Protein AF-A0A1M6L0B9-F1 (afdb_monomer)

Nearest PDB structures (foldseek):
  2xj3-assembly1_A  TM=9.300E-01  e=7.997E-03  Enterococcus faecalis
  2xi8-assembly1_A  TM=9.346E-01  e=1.068E-02  Enterococcus faecalis
  2xj3-assembly1_B  TM=8.739E-01  e=9.514E-03  Enterococcus faecalis
  3f51-assembly1_A  TM=8.517E-01  e=3.402E-02  Corynebacterium glutamicum
  3vk0-assembly1_A  TM=7.864E-01  e=2.546E-02  Neisseria meningitidis MC58

InterPro domains:
  IPR001387 Cro/C1-type, helix-turn-helix domain [PF01381] (4-54)
  IPR001387 Cro/C1-type, helix-turn-helix domain [PS50943] (4-54)
  IPR001387 Cro/C1-type, helix-turn-helix domain [SM00530] (1-54)
  IPR001387 Cro/C1-type, helix-turn-helix domain [cd00093] (4-54)
  IPR010982 Lambda repressor-like, DNA-binding domain superfamily [G3DSA:1.10.260.40] (2-63)
  IPR010982 Lambda repressor-like, DNA-binding domain superfamily [SSF47413] (3-60)

Mean predicted aligned error: 4.47 Å

Solvent-accessible surface area (backbone atoms only — not comparable to full-atom values): 3756 Å² total; per-residue (Å²): 82,62,69,49,60,79,70,72,49,53,64,57,62,52,12,61,77,62,70,47,52,44,68,59,46,52,29,39,47,51,64,77,35,83,71,54,75,67,54,35,53,46,49,19,69,71,70,74,40,60,46,74,68,58,65,53,74,54,77,86,48,69,122

Secondary structure (DSSP, 8-state):
--HHHHTT--HHHHHHHTTS-HHHHHHHHTTSSPPPHHHHHHHHHHHTS-HHHHT---GGG--

pLDDT: mean 85.8, std 12.19, range [51.06, 96.62]

Organism: NCBI:txid1121432

Structure (mmCIF, N/CA/C/O backbone):
data_AF-A0A1M6L0B9-F1
#
_entry.id   AF-A0A1M6L0B9-F1
#
loop_
_atom_site.group_PDB
_atom_site.id
_atom_site.type_symbol
_atom_site.label_atom_id
_atom_site.label_alt_id
_atom_site.label_comp_id
_atom_site.label_asym_id
_atom_site.label_entity_id
_atom_site.label_seq_id
_atom_site.pdbx_PDB_ins_code
_atom_site.Cartn_x
_atom_site.Cartn_y
_atom_site.Cartn_z
_atom_site.occupancy
_atom_site.B_iso_or_equiv
_atom_site.auth_seq_id
_atom_site.auth_comp_id
_atom_site.auth_asym_id
_atom_site.auth_atom_id
_atom_site.pdbx_PDB_model_num
ATOM 1 N N . MET A 1 1 ? -3.463 8.204 2.434 1.00 61.34 1 MET A N 1
ATOM 2 C CA . MET A 1 1 ? -4.240 7.190 1.667 1.00 61.34 1 MET A CA 1
ATOM 3 C C . MET A 1 1 ? -5.473 6.690 2.442 1.00 61.34 1 MET A C 1
ATOM 5 O O . MET A 1 1 ? -5.382 5.779 3.265 1.00 61.34 1 MET A O 1
ATOM 9 N N . ASN A 1 2 ? -6.650 7.282 2.192 1.00 73.06 2 ASN A N 1
ATOM 10 C CA . ASN A 1 2 ? -7.903 6.980 2.915 1.00 73.06 2 ASN A CA 1
ATOM 11 C C . ASN A 1 2 ? -8.790 5.896 2.261 1.00 73.06 2 ASN A C 1
ATOM 13 O O . ASN A 1 2 ? -9.662 5.341 2.932 1.00 73.06 2 ASN A O 1
ATOM 17 N N . SER A 1 3 ? -8.557 5.534 0.995 1.00 81.50 3 SER A N 1
ATOM 18 C CA . SER A 1 3 ? -9.426 4.622 0.227 1.00 81.50 3 SER A CA 1
ATOM 19 C C . SER A 1 3 ? -9.546 3.223 0.838 1.00 81.50 3 SER A C 1
ATOM 21 O O . SER A 1 3 ? -10.654 2.709 0.972 1.00 81.50 3 SER A O 1
ATOM 23 N N . ARG A 1 4 ? -8.449 2.630 1.336 1.00 86.81 4 ARG A N 1
ATOM 24 C CA . ARG A 1 4 ? -8.530 1.333 2.036 1.00 86.81 4 ARG A CA 1
ATOM 25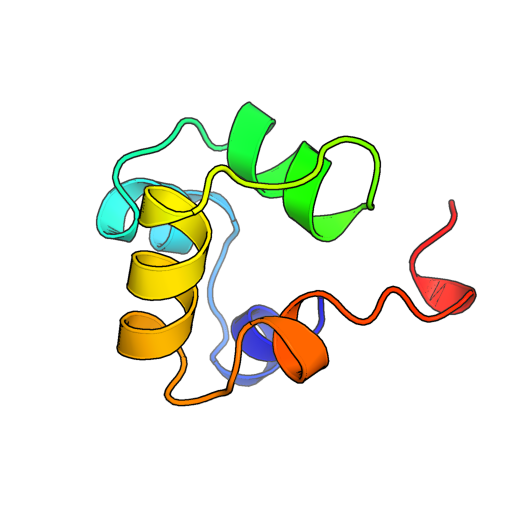 C C . ARG A 1 4 ? -9.307 1.394 3.352 1.00 86.81 4 ARG A C 1
ATOM 27 O O . ARG A 1 4 ? -9.965 0.424 3.706 1.00 86.81 4 ARG A O 1
ATOM 34 N N . LYS A 1 5 ? -9.262 2.527 4.069 1.00 86.31 5 LYS A N 1
ATOM 35 C CA . LYS A 1 5 ? -9.972 2.696 5.346 1.00 86.31 5 LYS A CA 1
ATOM 36 C C . LYS A 1 5 ? -11.483 2.756 5.114 1.00 86.31 5 LYS A C 1
ATOM 38 O O . LYS A 1 5 ? -12.219 2.152 5.882 1.00 86.31 5 LYS A O 1
ATOM 43 N N . LYS A 1 6 ? -11.930 3.398 4.024 1.00 86.38 6 LYS A N 1
ATOM 44 C CA . LYS A 1 6 ? -13.347 3.414 3.604 1.00 86.38 6 LYS A CA 1
ATOM 45 C C . LYS A 1 6 ? -13.892 2.009 3.323 1.00 86.38 6 LYS A C 1
ATOM 47 O O . LYS A 1 6 ? -15.063 1.754 3.560 1.00 86.38 6 LYS A O 1
ATOM 52 N N . LEU A 1 7 ? -13.030 1.105 2.859 1.00 86.94 7 LEU A N 1
ATOM 53 C CA . LEU A 1 7 ? -13.359 -0.298 2.596 1.00 86.94 7 LEU A CA 1
ATOM 54 C C . LEU A 1 7 ? -13.142 -1.220 3.812 1.00 86.94 7 LEU A C 1
ATOM 56 O O . LEU A 1 7 ? -13.298 -2.430 3.68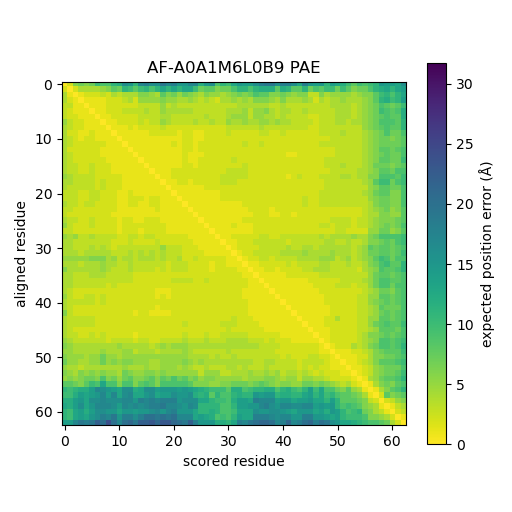9 1.00 86.94 7 LEU A O 1
ATOM 60 N N . GLY A 1 8 ? -12.740 -0.686 4.974 1.00 90.69 8 GLY A N 1
ATOM 61 C CA . GLY A 1 8 ? -12.441 -1.491 6.166 1.00 90.69 8 GLY A CA 1
ATOM 62 C C . GLY A 1 8 ? -11.213 -2.399 6.023 1.00 90.69 8 GLY A C 1
ATOM 63 O O . GLY A 1 8 ? -11.055 -3.349 6.786 1.00 90.69 8 GLY A O 1
ATOM 64 N N . LEU A 1 9 ? -10.336 -2.125 5.052 1.00 92.50 9 LEU A N 1
ATOM 65 C CA . LEU A 1 9 ? -9.178 -2.957 4.743 1.00 92.50 9 LEU A CA 1
ATOM 66 C C . LEU A 1 9 ? -7.938 -2.541 5.542 1.00 92.50 9 LEU A C 1
ATOM 68 O O . LEU A 1 9 ? -7.593 -1.360 5.701 1.00 92.50 9 LEU A O 1
ATOM 72 N N . THR A 1 10 ? -7.205 -3.551 5.994 1.00 94.38 10 THR A N 1
ATOM 73 C CA . THR A 1 10 ? -5.884 -3.400 6.605 1.00 94.38 10 THR A CA 1
ATOM 74 C C . THR A 1 10 ? -4.800 -3.214 5.541 1.00 94.38 10 THR A C 1
ATOM 76 O O . THR A 1 10 ? -4.952 -3.619 4.389 1.00 94.38 10 THR A O 1
ATOM 79 N N . GLN A 1 11 ? -3.662 -2.632 5.934 1.00 93.06 11 GLN A N 1
ATOM 80 C CA . GLN A 1 11 ? -2.486 -2.536 5.057 1.00 93.06 11 GLN A CA 1
ATOM 81 C C . GLN A 1 11 ? -2.003 -3.912 4.582 1.00 93.06 11 GLN A C 1
ATOM 83 O O . GLN A 1 11 ? -1.578 -4.041 3.440 1.00 93.06 11 GLN A O 1
ATOM 88 N N . GLU A 1 12 ? -2.092 -4.929 5.447 1.00 95.25 12 GLU A N 1
ATOM 89 C CA . GLU A 1 12 ? -1.695 -6.302 5.122 1.00 95.25 12 GLU A CA 1
ATOM 90 C C . GLU A 1 12 ? -2.550 -6.853 3.976 1.00 95.25 12 GLU A C 1
ATOM 92 O O . GLU A 1 12 ? -2.010 -7.266 2.953 1.00 95.25 12 GLU A O 1
ATOM 97 N N . GLN A 1 13 ? -3.879 -6.760 4.097 1.00 95.19 13 GLN A N 1
ATOM 98 C CA . GLN A 1 13 ? -4.818 -7.243 3.080 1.00 95.19 13 GLN A CA 1
ATOM 99 C C . GLN A 1 13 ? -4.575 -6.601 1.715 1.00 95.19 13 GLN A C 1
ATOM 101 O O . GLN A 1 13 ? -4.496 -7.308 0.713 1.00 95.19 13 GLN A O 1
ATOM 106 N N . VAL A 1 14 ? -4.406 -5.276 1.667 1.00 93.94 14 VAL A N 1
ATOM 107 C CA . VAL A 1 14 ? -4.127 -4.599 0.394 1.00 93.94 14 VAL A CA 1
ATOM 108 C C . VAL A 1 14 ? -2.758 -5.016 -0.137 1.00 93.94 14 VAL A C 1
ATOM 110 O O . VAL A 1 14 ? -2.633 -5.334 -1.314 1.00 93.94 14 VAL A O 1
ATOM 113 N N . SER A 1 15 ? -1.735 -5.086 0.718 1.00 94.81 15 SER A N 1
ATOM 114 C CA . SER A 1 15 ? -0.386 -5.468 0.294 1.00 94.81 15 SER A CA 1
ATOM 115 C C . SER A 1 15 ? -0.322 -6.879 -0.304 1.00 94.81 15 SER A C 1
ATOM 117 O O . SER A 1 15 ? 0.358 -7.069 -1.309 1.00 94.81 15 SER A O 1
ATOM 119 N N . LEU A 1 16 ? -1.104 -7.828 0.225 1.00 95.81 16 LEU A N 1
ATOM 120 C CA . LEU A 1 16 ? -1.224 -9.187 -0.308 1.00 95.81 16 LEU A CA 1
ATOM 121 C C . LEU A 1 16 ? -1.857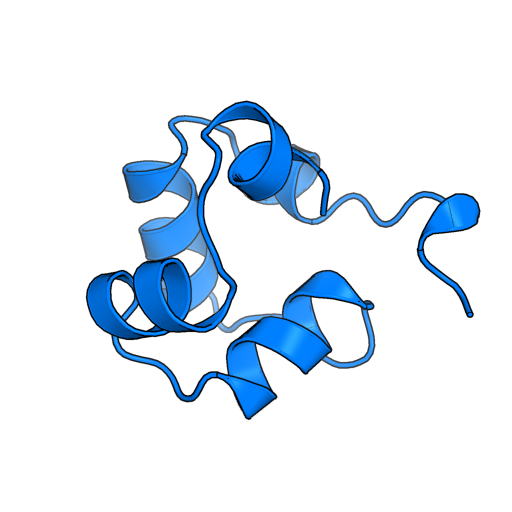 -9.203 -1.706 1.00 95.81 16 LEU A C 1
ATOM 123 O O . LEU A 1 16 ? -1.319 -9.834 -2.612 1.00 95.81 16 LEU A O 1
ATOM 127 N N . VAL A 1 17 ? -2.949 -8.460 -1.917 1.00 94.19 17 VAL A N 1
ATOM 128 C CA . VAL A 1 17 ? -3.616 -8.369 -3.233 1.00 94.19 17 VAL A CA 1
ATOM 129 C C . VAL A 1 17 ? -2.721 -7.663 -4.260 1.00 94.19 17 VAL A C 1
ATOM 131 O O . VAL A 1 17 ? -2.574 -8.089 -5.409 1.00 94.19 17 VAL A O 1
ATOM 134 N N . ILE A 1 18 ? -2.052 -6.597 -3.824 1.00 93.75 18 ILE A N 1
ATOM 135 C CA . ILE A 1 18 ? -1.105 -5.819 -4.626 1.00 93.75 18 ILE A CA 1
ATOM 136 C C . ILE A 1 18 ? 0.266 -6.505 -4.706 1.00 93.75 18 ILE A C 1
ATOM 138 O O . ILE A 1 18 ? 1.146 -6.016 -5.403 1.00 93.75 18 ILE A O 1
ATOM 142 N N . GLY A 1 19 ? 0.464 -7.670 -4.082 1.00 95.62 19 GLY A N 1
ATOM 143 C CA . GLY A 1 19 ? 1.692 -8.463 -4.187 1.00 95.62 19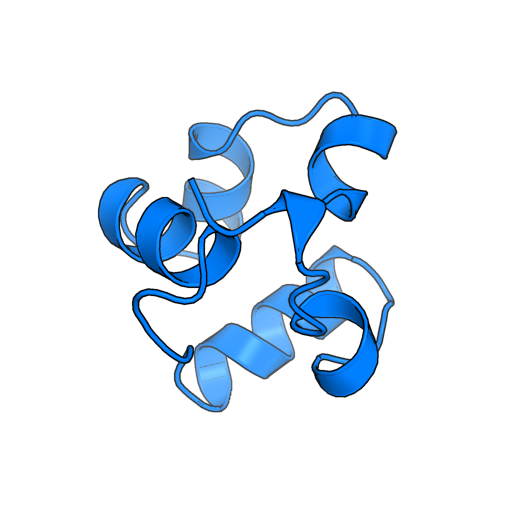 GLY A CA 1
ATOM 144 C C . GLY A 1 19 ? 2.961 -7.683 -3.841 1.00 95.62 19 GLY A C 1
ATOM 145 O O . GLY A 1 19 ? 3.980 -7.836 -4.509 1.00 95.62 19 GLY A O 1
ATOM 146 N N . ILE A 1 20 ? 2.889 -6.824 -2.827 1.00 95.75 20 ILE A N 1
ATOM 147 C CA . ILE A 1 20 ? 4.029 -6.091 -2.273 1.00 95.75 20 ILE A CA 1
ATOM 148 C C . ILE A 1 20 ? 4.095 -6.316 -0.767 1.00 95.75 20 ILE A C 1
ATOM 150 O O . ILE A 1 20 ? 3.118 -6.710 -0.140 1.00 95.75 20 ILE A O 1
ATOM 154 N N . SER A 1 21 ? 5.238 -6.024 -0.147 1.00 96.62 21 SER A N 1
ATOM 155 C CA . SER A 1 21 ? 5.314 -6.087 1.314 1.00 96.62 21 SER A CA 1
ATOM 156 C C . SER A 1 21 ? 4.420 -5.022 1.965 1.00 96.62 21 SER A C 1
ATOM 158 O O . SER A 1 21 ? 4.340 -3.888 1.478 1.00 96.62 21 SER A O 1
ATOM 160 N N . LYS A 1 22 ? 3.837 -5.333 3.130 1.00 95.12 22 LYS A N 1
ATOM 161 C CA . LYS A 1 22 ? 3.137 -4.352 3.977 1.00 95.12 22 LYS A CA 1
ATOM 162 C C . LYS A 1 22 ? 3.987 -3.112 4.263 1.00 95.12 22 LYS A C 1
ATOM 164 O O . LYS A 1 22 ? 3.461 -2.003 4.296 1.00 95.12 22 LYS A O 1
ATOM 169 N N . LYS A 1 23 ? 5.305 -3.273 4.439 1.00 95.31 23 LYS A N 1
ATOM 170 C CA . LYS A 1 23 ? 6.236 -2.149 4.637 1.00 95.31 23 LYS A CA 1
ATOM 171 C C . LYS A 1 23 ? 6.286 -1.241 3.408 1.00 95.31 23 LYS A C 1
ATOM 173 O O . LYS A 1 23 ? 6.186 -0.026 3.551 1.00 95.31 23 LYS A O 1
ATOM 178 N N . THR A 1 24 ? 6.403 -1.822 2.212 1.00 93.81 24 THR A N 1
ATOM 179 C CA . TH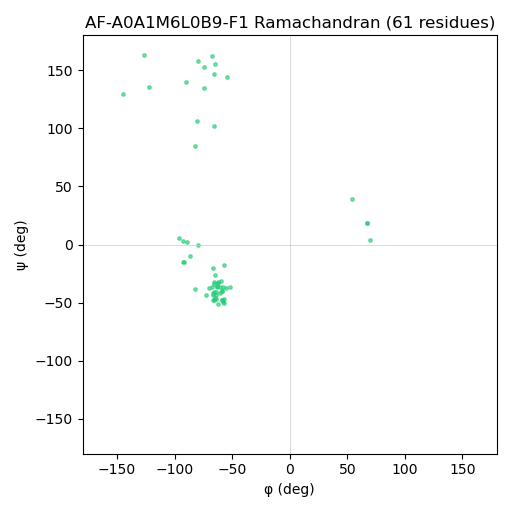R A 1 24 ? 6.363 -1.079 0.942 1.00 93.81 24 THR A CA 1
ATOM 180 C C . THR A 1 24 ? 5.046 -0.329 0.809 1.00 93.81 24 THR A C 1
ATOM 182 O O . THR A 1 24 ? 5.059 0.865 0.530 1.00 93.81 24 THR A O 1
ATOM 185 N N . TYR A 1 25 ? 3.928 -1.008 1.068 1.00 93.62 25 TYR A N 1
ATOM 186 C CA . TYR A 1 25 ? 2.604 -0.401 1.034 1.00 93.62 25 TYR A CA 1
ATOM 187 C C . TYR A 1 25 ? 2.491 0.767 2.027 1.00 93.62 25 TYR A C 1
ATOM 189 O O . TYR A 1 25 ? 2.126 1.865 1.634 1.00 93.62 25 TYR A O 1
ATOM 197 N N . SER A 1 26 ? 2.917 0.589 3.280 1.00 91.56 26 SER A N 1
ATOM 198 C CA . SER A 1 26 ? 2.923 1.651 4.298 1.00 91.56 26 SER A CA 1
ATOM 199 C C . SER A 1 26 ? 3.767 2.871 3.892 1.00 91.56 26 SER A C 1
ATOM 201 O O . SER A 1 26 ? 3.353 4.011 4.097 1.00 91.56 26 SER A O 1
ATOM 203 N N . HIS A 1 27 ? 4.927 2.664 3.260 1.00 91.94 27 HIS A N 1
ATOM 204 C CA . HIS A 1 27 ? 5.731 3.772 2.731 1.00 91.94 27 HIS A CA 1
ATOM 205 C C . HIS A 1 27 ? 5.036 4.510 1.581 1.00 91.94 27 HIS A C 1
ATOM 207 O O . HIS A 1 27 ? 5.202 5.721 1.469 1.00 91.94 27 HIS A O 1
ATOM 213 N N . ILE A 1 28 ? 4.267 3.800 0.753 1.00 90.56 28 ILE A N 1
ATOM 214 C CA . ILE A 1 28 ? 3.439 4.413 -0.291 1.00 90.56 28 ILE A CA 1
ATOM 215 C C . ILE A 1 28 ? 2.326 5.245 0.348 1.00 90.56 28 ILE A C 1
ATOM 217 O O . ILE A 1 28 ? 2.171 6.413 0.015 1.00 90.56 28 ILE A O 1
ATOM 221 N N . GLU A 1 29 ? 1.611 4.692 1.330 1.00 85.88 29 GLU A N 1
ATOM 222 C CA . GLU A 1 29 ? 0.500 5.396 1.983 1.00 85.88 29 GLU A CA 1
ATOM 223 C C . GLU A 1 29 ? 0.911 6.678 2.706 1.00 85.88 29 GLU A C 1
ATOM 225 O O . GLU A 1 29 ? 0.108 7.600 2.808 1.00 85.88 29 GLU A O 1
ATOM 230 N N . THR A 1 30 ? 2.133 6.695 3.243 1.00 86.38 30 THR A N 1
ATOM 231 C CA . THR A 1 30 ? 2.715 7.826 3.984 1.00 86.38 30 THR A CA 1
ATOM 232 C C . THR A 1 30 ? 3.530 8.760 3.090 1.00 86.38 30 THR A C 1
ATOM 234 O O . THR A 1 30 ? 4.187 9.669 3.588 1.00 86.38 30 THR A O 1
ATOM 237 N N . GLY A 1 31 ? 3.574 8.506 1.778 1.00 85.50 31 GLY A N 1
ATOM 238 C CA . GLY A 1 31 ? 4.343 9.314 0.833 1.00 85.50 31 GLY A CA 1
ATOM 239 C C . GLY A 1 31 ? 5.863 9.204 0.950 1.00 85.50 31 GLY A C 1
ATOM 240 O O . GLY A 1 31 ? 6.590 9.870 0.220 1.00 85.50 31 GLY A O 1
ATOM 241 N N . ARG A 1 32 ? 6.377 8.336 1.829 1.00 86.00 32 ARG A N 1
ATOM 242 C CA . ARG A 1 32 ? 7.817 8.065 1.972 1.00 86.00 32 ARG A CA 1
ATOM 243 C C . ARG A 1 32 ? 8.410 7.376 0.745 1.00 86.00 32 ARG A C 1
ATOM 245 O O . ARG A 1 32 ? 9.628 7.361 0.581 1.00 86.00 32 ARG A O 1
ATOM 252 N N . ARG A 1 33 ? 7.574 6.745 -0.083 1.00 86.62 33 ARG A N 1
ATOM 253 C CA . ARG A 1 33 ? 7.991 6.078 -1.316 1.00 86.62 33 ARG A CA 1
ATOM 254 C C . ARG A 1 33 ? 6.929 6.211 -2.396 1.00 86.62 33 ARG A C 1
ATOM 256 O O . ARG A 1 33 ? 5.801 5.784 -2.195 1.00 86.62 33 ARG A O 1
ATOM 263 N N . ASN A 1 34 ? 7.339 6.644 -3.582 1.00 88.69 34 ASN A N 1
ATOM 264 C CA . ASN A 1 34 ? 6.484 6.544 -4.760 1.00 88.69 34 ASN A CA 1
ATOM 265 C C . ASN A 1 34 ? 6.414 5.084 -5.252 1.00 88.69 34 ASN A C 1
ATOM 267 O O . ASN A 1 34 ? 7.453 4.411 -5.322 1.00 88.69 34 ASN A O 1
ATOM 271 N N . PRO A 1 35 ? 5.215 4.565 -5.574 1.00 91.00 35 PRO A N 1
ATOM 272 C CA . PRO A 1 35 ? 5.073 3.241 -6.166 1.00 91.00 35 PRO A CA 1
ATOM 273 C C . PRO A 1 35 ? 5.708 3.197 -7.562 1.00 91.00 35 PRO A C 1
ATOM 275 O O . PRO A 1 35 ? 5.822 4.215 -8.242 1.00 91.00 35 PRO A O 1
ATOM 278 N N . SER A 1 36 ? 6.106 2.002 -8.010 1.00 93.56 36 SER A N 1
ATOM 279 C CA . SER A 1 36 ? 6.436 1.805 -9.425 1.00 93.56 36 SER A CA 1
ATOM 280 C C . SER A 1 36 ? 5.173 1.934 -10.281 1.00 93.56 36 SER A C 1
ATOM 282 O O . SER A 1 36 ? 4.060 1.776 -9.780 1.00 93.56 36 SER A O 1
ATOM 284 N N . TRP A 1 37 ? 5.340 2.153 -11.587 1.00 91.69 37 TRP A N 1
ATOM 285 C CA . TRP A 1 37 ? 4.218 2.219 -12.531 1.00 91.69 37 TRP A CA 1
ATOM 286 C C . TRP A 1 37 ? 3.328 0.964 -12.498 1.00 91.69 37 TRP A C 1
ATOM 288 O O . TRP A 1 37 ? 2.104 1.050 -12.576 1.00 91.69 37 TRP A O 1
ATOM 298 N N . GLU A 1 38 ? 3.927 -0.213 -12.320 1.00 94.19 38 GLU A N 1
ATOM 299 C CA . GLU A 1 38 ? 3.185 -1.467 -12.173 1.00 94.19 38 GLU A CA 1
ATOM 300 C C . GLU A 1 38 ? 2.348 -1.486 -10.884 1.00 94.19 38 GLU A C 1
ATOM 302 O O . GLU A 1 38 ? 1.160 -1.804 -10.914 1.00 94.19 38 GLU A O 1
ATOM 307 N N . VAL A 1 39 ? 2.941 -1.105 -9.747 1.00 94.38 39 VAL A N 1
ATOM 308 C CA . VAL A 1 39 ? 2.232 -1.052 -8.459 1.00 94.38 39 VAL A CA 1
ATOM 309 C C . VAL A 1 39 ? 1.113 -0.013 -8.503 1.00 94.38 39 VAL A C 1
ATOM 311 O O . VAL A 1 39 ? 0.020 -0.293 -8.021 1.00 94.38 39 VAL A O 1
ATOM 314 N N . ALA A 1 40 ? 1.352 1.144 -9.123 1.00 92.62 40 ALA A N 1
ATOM 315 C CA . ALA A 1 40 ? 0.342 2.178 -9.319 1.00 92.62 40 AL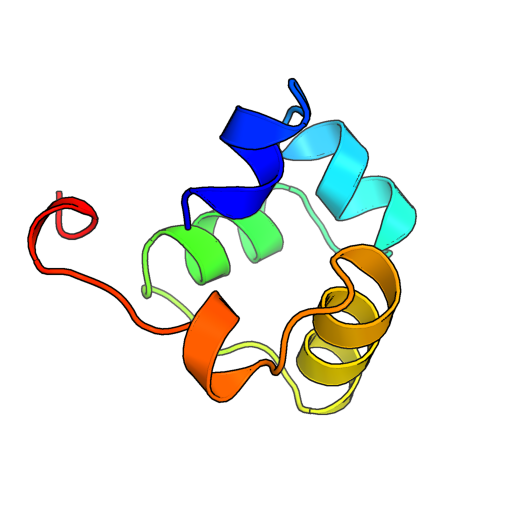A A CA 1
ATOM 316 C C . ALA A 1 40 ? -0.869 1.642 -10.099 1.00 92.62 40 ALA A C 1
ATOM 318 O O . ALA A 1 40 ? -1.984 1.730 -9.600 1.00 92.62 40 ALA A O 1
ATOM 319 N N . GLN A 1 41 ? -0.666 0.972 -11.236 1.00 93.75 41 GLN A N 1
ATOM 320 C CA . GLN A 1 41 ? -1.775 0.376 -11.997 1.00 93.75 41 GLN A CA 1
ATOM 321 C C . GLN A 1 41 ? -2.518 -0.725 -11.241 1.00 93.75 41 GLN A C 1
ATOM 323 O O . GLN A 1 41 ? -3.725 -0.896 -11.400 1.00 93.75 41 GLN A O 1
ATOM 328 N N . ARG A 1 42 ? -1.812 -1.527 -10.439 1.00 94.19 42 ARG A N 1
ATOM 329 C CA . ARG A 1 42 ? -2.461 -2.556 -9.614 1.00 94.19 42 ARG A CA 1
ATOM 330 C C . ARG A 1 42 ? -3.341 -1.918 -8.549 1.00 94.19 42 ARG A C 1
ATOM 332 O O . ARG A 1 42 ? -4.446 -2.397 -8.314 1.00 94.19 42 ARG A O 1
ATOM 339 N N . LEU A 1 43 ? -2.864 -0.836 -7.940 1.00 92.25 43 LEU A N 1
ATOM 340 C CA . LEU A 1 43 ? -3.632 -0.046 -6.987 1.00 92.25 43 LEU A CA 1
ATOM 341 C C . LEU A 1 43 ? -4.846 0.609 -7.660 1.00 92.25 43 LEU A C 1
ATOM 343 O O . LEU A 1 43 ? -5.943 0.517 -7.116 1.00 92.25 43 LEU A O 1
ATOM 347 N N . GLU A 1 44 ? -4.684 1.172 -8.859 1.00 92.69 44 GLU A N 1
ATOM 348 C CA . GLU A 1 44 ? -5.789 1.723 -9.656 1.00 92.69 44 GLU A CA 1
ATOM 349 C C . GLU A 1 44 ? -6.867 0.683 -9.932 1.00 92.69 44 GLU A C 1
ATOM 351 O O . GLU A 1 44 ? -8.040 0.914 -9.663 1.00 92.69 44 GLU A O 1
ATOM 356 N N . LYS A 1 45 ? -6.471 -0.499 -10.415 1.00 92.62 45 LYS A N 1
ATOM 357 C CA . LYS A 1 45 ? -7.400 -1.600 -10.695 1.00 92.62 45 LYS A CA 1
ATOM 358 C C . LYS A 1 45 ? -8.102 -2.100 -9.436 1.00 92.62 45 LYS A C 1
ATOM 360 O O . LYS A 1 45 ? -9.266 -2.473 -9.504 1.00 92.62 45 LYS A O 1
ATOM 365 N N . PHE A 1 46 ? -7.399 -2.129 -8.305 1.00 92.25 46 PHE A N 1
ATOM 366 C CA . PHE A 1 46 ? -7.955 -2.604 -7.042 1.00 92.25 46 PHE A CA 1
ATOM 367 C C . PHE A 1 46 ? -8.958 -1.618 -6.433 1.00 92.25 46 PHE A C 1
ATOM 369 O O . PHE A 1 46 ? -10.009 -2.035 -5.954 1.00 92.25 46 PHE A O 1
ATOM 376 N N . PHE A 1 47 ? -8.645 -0.321 -6.447 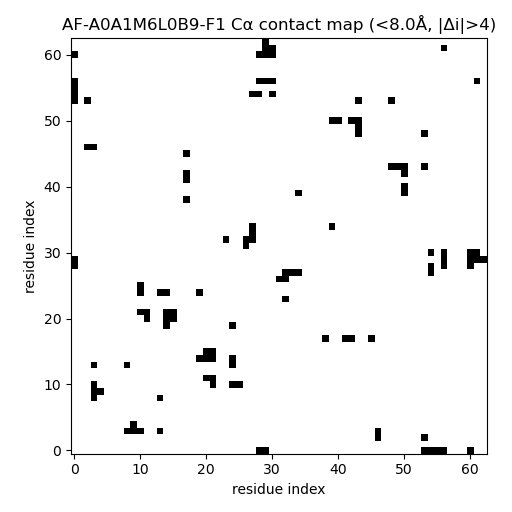1.00 90.56 47 PHE A N 1
ATOM 377 C CA . PHE A 1 47 ? -9.497 0.711 -5.851 1.00 90.56 47 PHE A CA 1
ATOM 378 C C . PHE A 1 47 ? -10.505 1.324 -6.829 1.00 90.56 47 PHE A C 1
ATOM 380 O O . PHE A 1 47 ? -11.431 1.993 -6.381 1.00 90.56 47 PHE A O 1
ATOM 387 N N . GLY A 1 48 ? -10.332 1.125 -8.138 1.00 90.62 48 GLY A N 1
ATOM 388 C CA . GLY A 1 48 ? -11.135 1.771 -9.180 1.00 90.62 48 GLY A CA 1
ATOM 389 C C . GLY A 1 48 ? -10.919 3.286 -9.271 1.00 90.62 48 GLY A C 1
ATOM 390 O O . GLY A 1 48 ? -11.768 3.987 -9.810 1.00 90.62 48 GLY A O 1
ATOM 391 N N . ILE A 1 49 ? -9.816 3.792 -8.714 1.00 87.69 49 ILE A N 1
ATOM 392 C CA . ILE A 1 49 ? -9.491 5.221 -8.608 1.00 87.69 49 ILE A CA 1
ATOM 393 C C . ILE A 1 49 ? -8.147 5.456 -9.308 1.00 87.69 49 ILE A C 1
ATOM 395 O O . ILE A 1 49 ? -7.227 4.6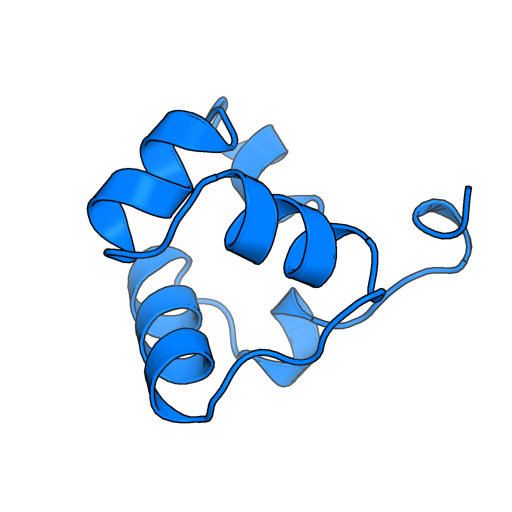73 -9.059 1.00 87.69 49 ILE A O 1
ATOM 399 N N . PRO A 1 50 ? -7.993 6.509 -10.134 1.00 88.31 50 PRO A N 1
ATOM 400 C CA . PRO A 1 50 ? -6.713 6.854 -10.750 1.00 88.31 50 PRO A CA 1
ATOM 401 C C . PRO A 1 50 ? -5.588 7.023 -9.720 1.00 88.31 50 PRO A C 1
ATOM 403 O O . PRO A 1 50 ? -5.793 7.568 -8.636 1.00 88.31 50 PRO A O 1
ATOM 406 N N . ALA A 1 51 ? -4.367 6.614 -10.061 1.00 83.94 51 ALA A N 1
ATOM 407 C CA . ALA A 1 51 ? -3.221 6.641 -9.160 1.00 83.94 51 ALA A CA 1
ATOM 408 C C . ALA A 1 51 ? -2.895 8.072 -8.737 1.00 83.94 51 ALA A C 1
ATOM 410 O O . ALA A 1 51 ? -2.478 8.282 -7.606 1.00 83.94 51 ALA A O 1
ATOM 411 N N . SER A 1 52 ? -3.116 9.051 -9.616 1.00 83.25 52 SER A N 1
ATOM 412 C CA . SER A 1 52 ? -2.940 10.471 -9.307 1.00 83.25 52 SER A CA 1
ATOM 413 C C . SER A 1 52 ? -3.813 10.932 -8.141 1.00 83.25 52 SER A C 1
ATOM 415 O O . SER A 1 52 ? -3.338 11.687 -7.307 1.00 83.25 52 SER A O 1
ATOM 417 N N . GLU A 1 53 ? -5.055 10.451 -8.067 1.00 83.19 53 GLU A N 1
ATOM 418 C CA . GLU A 1 53 ? -6.001 10.770 -6.992 1.00 83.19 53 GLU A CA 1
ATOM 419 C C . GLU A 1 53 ? -5.742 9.895 -5.755 1.00 83.19 53 GLU A C 1
ATOM 421 O O . GLU A 1 53 ? -5.787 10.353 -4.618 1.00 83.19 53 GLU A O 1
ATOM 426 N N . LEU A 1 54 ? -5.399 8.620 -5.958 1.00 80.88 54 LEU A N 1
ATOM 427 C CA . LEU A 1 54 ? -5.120 7.681 -4.871 1.00 80.88 54 LEU A CA 1
ATOM 428 C C . LEU A 1 54 ? -3.845 8.030 -4.084 1.00 80.88 54 LEU A C 1
ATOM 430 O O . LEU A 1 54 ? -3.772 7.789 -2.875 1.00 80.88 54 LEU A O 1
ATOM 434 N N . LEU A 1 55 ? -2.832 8.532 -4.791 1.00 78.25 55 LEU A N 1
ATOM 435 C CA . LEU A 1 55 ? -1.514 8.892 -4.268 1.00 78.25 55 LEU A CA 1
ATOM 436 C C . LEU A 1 55 ? -1.407 10.381 -3.931 1.00 78.25 55 LEU A C 1
ATOM 438 O O . LEU A 1 55 ? -0.320 10.834 -3.574 1.00 78.25 55 LEU A O 1
ATOM 442 N N . GLU A 1 56 ? -2.499 11.140 -4.035 1.00 74.25 56 GLU A N 1
ATOM 443 C CA . GLU A 1 56 ? -2.533 12.520 -3.574 1.00 74.25 56 GLU A CA 1
ATOM 444 C C . GLU A 1 56 ? -2.365 12.528 -2.047 1.00 74.25 56 GLU A C 1
ATOM 446 O O . GLU A 1 56 ? -3.257 12.160 -1.279 1.00 74.25 56 GLU A O 1
ATOM 451 N N . ILE A 1 57 ? -1.153 12.858 -1.599 1.00 63.53 57 ILE A N 1
ATOM 452 C CA . ILE A 1 57 ? -0.813 12.954 -0.180 1.00 63.53 57 ILE A CA 1
ATOM 453 C C . ILE A 1 57 ? -1.306 14.316 0.296 1.00 63.53 57 ILE A C 1
ATOM 455 O O . ILE A 1 57 ? -0.697 15.340 -0.015 1.00 63.53 57 ILE A O 1
ATOM 459 N N . THR A 1 58 ? -2.396 14.332 1.057 1.00 60.00 58 THR A N 1
ATOM 460 C CA . THR A 1 58 ? -2.813 15.530 1.787 1.00 60.00 58 THR A CA 1
ATOM 461 C C . THR A 1 58 ? -1.887 15.737 2.988 1.00 60.00 58 THR A C 1
ATOM 463 O O . THR A 1 58 ? -1.317 14.780 3.520 1.00 60.00 58 THR A O 1
ATOM 466 N N . ASP A 1 59 ? -1.712 16.982 3.442 1.00 56.50 59 ASP A N 1
ATOM 467 C CA . ASP A 1 59 ? -0.818 17.297 4.571 1.00 56.50 59 ASP A CA 1
ATOM 468 C C . ASP A 1 59 ? -1.175 16.541 5.870 1.00 56.50 59 ASP A C 1
ATOM 470 O O . ASP A 1 59 ? -0.324 16.366 6.737 1.00 56.50 59 ASP A O 1
ATOM 474 N N . GLU A 1 60 ? -2.392 15.999 5.981 1.00 55.72 60 GLU A N 1
ATOM 475 C CA . GLU A 1 60 ? -2.838 15.141 7.088 1.00 55.72 60 GLU A CA 1
ATOM 476 C C . GLU A 1 60 ? -2.094 13.794 7.181 1.00 55.72 60 GLU A C 1
ATOM 478 O O . GLU A 1 60 ? -1.993 13.216 8.266 1.00 55.72 60 GLU A O 1
ATOM 483 N N . ASP A 1 61 ? -1.569 13.281 6.064 1.00 54.69 61 ASP A N 1
ATOM 484 C CA . ASP A 1 61 ? -0.824 12.017 6.015 1.00 54.69 61 ASP A CA 1
ATOM 485 C C . ASP A 1 61 ? 0.679 12.205 6.333 1.00 54.69 61 ASP A C 1
ATOM 487 O O . AS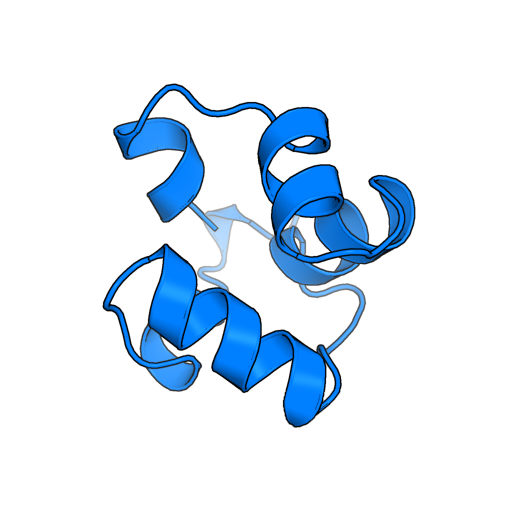P A 1 61 ? 1.395 11.221 6.557 1.00 54.69 61 ASP A O 1
ATOM 491 N N . ARG A 1 62 ? 1.166 13.456 6.410 1.00 52.62 62 ARG A N 1
ATOM 492 C CA . ARG A 1 62 ? 2.530 13.802 6.845 1.00 52.62 62 ARG A CA 1
ATOM 493 C C . ARG A 1 62 ? 2.602 13.823 8.376 1.00 52.62 62 ARG A C 1
ATOM 495 O O . ARG A 1 62 ? 2.474 14.870 9.003 1.00 52.62 62 ARG A O 1
ATOM 502 N N . LYS A 1 63 ? 2.809 12.653 8.981 1.00 51.06 63 LYS A N 1
ATOM 503 C CA . LYS A 1 63 ? 3.219 12.518 10.390 1.00 51.06 63 LYS A CA 1
ATOM 504 C C . LYS A 1 63 ? 4.717 12.282 10.533 1.00 51.06 63 LYS A C 1
ATOM 506 O O . LYS A 1 63 ? 5.262 11.430 9.787 1.00 51.06 63 LYS A O 1
#

Foldseek 3Di:
DCLCVVVVHDLCRLCVQLVHDSVQSLCQQLVVDPDDPSSQVSVCVVRVHHSCVVSPDDVVSND

Radius of gyration: 10.49 Å; Cα contacts (8 Å, |Δi|>4): 61; chains: 1; bounding box: 21×26×23 Å

Sequence (63 aa):
MNSRKKLGLTQEQVSLVIGISKKTYSHIETGRRNPSWEVAQRLEKFFGIPASELLEITDEDRK